Protein AF-A0A316L4I2-F1 (afdb_monomer_lite)

Secondary structure (DSSP, 8-state):
------------BTTB-----TT--SEEEE-HHHHHHHHHHHHH-TT-----SS-TT-SS-----TTB-TTS-BTTGGG--HHHHH--GGGGG-TT-PPPP-TT-EEEEHHHHHH----TTS--HHHHHHHHHHHHHHTT--

Structure (mmCIF, N/CA/C/O backbone):
data_AF-A0A316L4I2-F1
#
_entry.id   AF-A0A316L4I2-F1
#
loop_
_atom_site.group_PDB
_atom_site.id
_atom_site.type_symbol
_atom_site.label_atom_id
_atom_site.label_alt_id
_atom_site.label_comp_id
_atom_site.label_asym_id
_atom_site.label_entity_id
_atom_site.label_seq_id
_atom_site.pdbx_PDB_ins_code
_atom_site.Cartn_x
_atom_site.Cartn_y
_atom_site.Cartn_z
_atom_site.occupancy
_atom_site.B_iso_or_equiv
_atom_site.auth_seq_id
_atom_site.auth_comp_id
_atom_site.auth_asym_id
_atom_site.auth_atom_id
_atom_site.pdbx_PDB_model_num
ATOM 1 N N . MET A 1 1 ? 20.052 29.244 -11.840 1.00 34.28 1 MET A N 1
ATOM 2 C CA . MET A 1 1 ? 18.814 28.445 -11.690 1.00 34.28 1 MET A CA 1
ATOM 3 C C . MET A 1 1 ? 19.172 26.987 -11.941 1.00 34.28 1 MET A C 1
ATOM 5 O O . MET A 1 1 ? 19.303 26.600 -13.094 1.00 34.28 1 MET A O 1
ATOM 9 N N . ASN A 1 2 ? 19.432 26.207 -10.885 1.00 38.69 2 ASN A N 1
ATOM 10 C CA . ASN A 1 2 ? 19.801 24.795 -11.024 1.00 38.69 2 ASN A CA 1
ATOM 11 C C . ASN A 1 2 ? 18.560 23.970 -11.351 1.00 38.69 2 ASN A C 1
ATOM 13 O O . ASN A 1 2 ? 17.741 23.667 -10.489 1.00 38.69 2 ASN A O 1
ATOM 17 N N . LYS A 1 3 ? 18.435 23.625 -12.628 1.00 42.53 3 LYS A N 1
ATOM 18 C CA . LYS A 1 3 ? 17.411 22.741 -13.172 1.00 42.53 3 LYS A CA 1
ATOM 19 C C . LYS A 1 3 ? 17.885 21.289 -13.028 1.00 42.53 3 LYS A C 1
ATOM 21 O O . LYS A 1 3 ? 18.095 20.602 -14.013 1.00 42.53 3 LYS A O 1
ATOM 26 N N . GLN A 1 4 ? 18.115 20.849 -11.795 1.00 42.47 4 GLN A N 1
ATOM 27 C CA . GLN A 1 4 ? 18.208 19.424 -11.471 1.00 42.47 4 GLN A CA 1
ATOM 28 C C . GLN A 1 4 ? 16.877 19.032 -10.835 1.00 42.47 4 GLN A C 1
ATOM 30 O O . GLN A 1 4 ? 16.762 18.844 -9.629 1.00 42.47 4 GLN A O 1
ATOM 35 N N . MET A 1 5 ? 15.827 19.024 -11.658 1.00 44.00 5 MET A N 1
ATOM 36 C CA . MET A 1 5 ? 14.605 18.316 -11.299 1.00 44.00 5 MET A CA 1
ATOM 37 C C . MET A 1 5 ? 14.934 16.842 -11.498 1.00 44.00 5 MET A C 1
ATOM 39 O O . MET A 1 5 ? 15.340 16.463 -12.590 1.00 44.00 5 MET A O 1
ATOM 43 N N . ALA A 1 6 ? 14.871 16.072 -10.414 1.00 43.25 6 ALA A N 1
ATOM 44 C CA . ALA A 1 6 ? 15.169 14.652 -10.387 1.00 43.25 6 ALA A CA 1
ATOM 45 C C . ALA A 1 6 ? 14.486 13.940 -11.562 1.00 43.25 6 ALA A C 1
ATOM 47 O O . ALA A 1 6 ? 13.256 13.858 -11.599 1.00 43.25 6 ALA A O 1
ATOM 48 N N . ASP A 1 7 ? 15.274 13.432 -12.509 1.00 49.66 7 ASP A N 1
ATOM 49 C CA . ASP A 1 7 ? 14.781 12.432 -13.444 1.00 49.66 7 ASP A CA 1
ATOM 50 C C . ASP A 1 7 ? 14.290 11.266 -12.586 1.00 49.66 7 ASP A C 1
ATOM 52 O O . ASP A 1 7 ? 15.077 10.604 -11.906 1.00 49.66 7 ASP A O 1
ATOM 56 N N . SER A 1 8 ? 12.971 11.064 -12.529 1.00 58.88 8 SER A N 1
ATOM 57 C CA . SER A 1 8 ? 12.395 9.902 -11.865 1.00 58.88 8 SER A CA 1
ATOM 58 C C . SER A 1 8 ? 12.987 8.672 -12.545 1.00 58.88 8 SER A C 1
ATOM 60 O O . SER A 1 8 ? 12.661 8.397 -13.705 1.00 58.88 8 SER A O 1
ATOM 62 N N . VAL A 1 9 ? 13.902 7.983 -11.864 1.00 74.44 9 VAL A N 1
ATOM 63 C CA . VAL A 1 9 ? 14.595 6.830 -12.433 1.00 74.44 9 VAL A CA 1
ATOM 64 C C . VAL A 1 9 ? 13.542 5.785 -12.786 1.00 74.44 9 VAL A C 1
ATOM 66 O O . VAL A 1 9 ? 12.785 5.303 -11.941 1.00 74.44 9 VAL A O 1
ATOM 69 N N . ASP A 1 10 ? 13.439 5.491 -14.076 1.00 82.25 10 ASP A N 1
ATOM 70 C CA . ASP A 1 10 ? 12.524 4.488 -14.591 1.00 82.25 10 ASP A CA 1
ATOM 71 C C . ASP A 1 10 ? 13.128 3.111 -14.326 1.00 82.25 10 ASP A C 1
ATOM 73 O O . ASP A 1 10 ? 14.031 2.665 -15.027 1.00 82.25 10 ASP A O 1
ATOM 77 N N . HIS A 1 11 ? 12.649 2.449 -13.277 1.00 83.81 11 HIS A N 1
ATOM 78 C CA . HIS A 1 11 ? 13.115 1.117 -12.910 1.00 83.81 11 HIS A CA 1
ATOM 79 C C . HIS A 1 11 ? 12.420 0.002 -13.701 1.00 83.81 11 HIS A C 1
ATOM 81 O O . HIS A 1 11 ? 12.532 -1.155 -13.308 1.00 83.81 11 HIS A O 1
ATOM 87 N N . THR A 1 12 ? 11.662 0.286 -14.763 1.00 84.12 12 THR A N 1
ATOM 88 C CA . THR A 1 12 ? 10.980 -0.779 -15.516 1.00 84.12 12 THR A CA 1
ATOM 89 C C . THR A 1 12 ? 11.939 -1.609 -16.375 1.00 84.12 12 THR A C 1
ATOM 91 O O . THR A 1 12 ? 12.982 -1.135 -16.816 1.00 84.12 12 THR A O 1
ATOM 94 N N . LYS A 1 13 ? 11.572 -2.872 -16.618 1.00 85.38 13 LYS A N 1
ATOM 95 C CA . LYS A 1 13 ? 12.161 -3.726 -17.662 1.00 85.38 13 LYS A CA 1
ATOM 96 C C . LYS A 1 13 ? 11.072 -3.979 -18.699 1.00 85.38 13 LYS A C 1
ATOM 98 O O . LYS A 1 13 ? 10.032 -4.539 -18.357 1.00 85.38 13 LYS A O 1
ATOM 103 N N . ASP A 1 14 ? 11.263 -3.473 -19.915 1.00 84.75 14 ASP A N 1
ATOM 104 C CA . ASP A 1 14 ? 10.290 -3.561 -21.017 1.00 84.75 14 ASP A CA 1
ATOM 105 C C . ASP A 1 14 ? 8.877 -3.078 -20.634 1.00 84.75 14 ASP A C 1
ATOM 107 O O . ASP A 1 14 ? 7.867 -3.710 -20.937 1.00 84.75 14 ASP A O 1
ATOM 111 N N . GLY A 1 15 ? 8.797 -1.970 -19.888 1.00 81.50 15 GLY A N 1
ATOM 112 C CA . GLY A 1 15 ? 7.527 -1.394 -19.429 1.00 81.50 15 GLY A CA 1
ATOM 113 C C . GLY A 1 15 ? 6.851 -2.143 -18.274 1.00 81.50 15 GLY A C 1
ATOM 114 O O . GLY A 1 15 ? 5.788 -1.721 -17.818 1.00 81.50 15 GLY A O 1
ATOM 115 N N . ASN A 1 16 ? 7.470 -3.208 -17.758 1.00 83.62 16 ASN A N 1
ATOM 116 C CA . ASN A 1 16 ? 6.987 -3.976 -16.614 1.00 83.62 16 ASN A CA 1
ATOM 117 C C . ASN A 1 16 ? 7.773 -3.651 -15.339 1.00 83.62 16 ASN A C 1
ATOM 119 O O . ASN A 1 16 ? 8.923 -3.208 -15.380 1.00 83.62 16 ASN A O 1
ATOM 123 N N . CYS A 1 17 ? 7.146 -3.882 -14.182 1.00 84.75 17 CYS A N 1
ATOM 124 C CA . CYS A 1 17 ? 7.828 -3.794 -12.893 1.00 84.75 17 CYS A CA 1
ATOM 125 C C . CYS A 1 17 ? 9.045 -4.733 -12.881 1.00 84.75 17 CYS A C 1
ATOM 127 O O . CYS A 1 17 ? 8.904 -5.918 -13.172 1.00 84.75 17 CYS A O 1
ATOM 129 N N . SER A 1 18 ? 10.220 -4.214 -12.524 1.00 87.56 18 SER A N 1
ATOM 130 C CA . SER A 1 18 ? 11.455 -5.004 -12.439 1.00 87.56 18 SER A CA 1
ATOM 131 C C . SER A 1 18 ? 11.655 -5.727 -11.108 1.00 87.56 18 SER A C 1
ATOM 133 O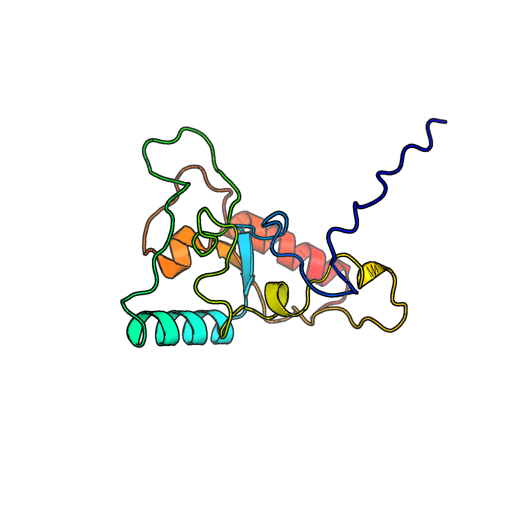 O . SER A 1 18 ? 12.630 -6.463 -10.984 1.00 87.56 18 SER A O 1
ATOM 135 N N . GLY A 1 19 ? 10.781 -5.489 -10.122 1.00 86.06 19 GLY A N 1
ATOM 136 C CA . GLY A 1 19 ? 10.950 -6.003 -8.763 1.00 86.06 19 GLY A CA 1
ATOM 137 C C . GLY A 1 19 ? 12.012 -5.255 -7.950 1.00 86.06 19 GLY A C 1
ATOM 138 O O . GLY A 1 19 ? 12.688 -5.863 -7.140 1.00 86.06 19 GLY A O 1
ATOM 139 N N . CYS A 1 20 ? 12.204 -3.944 -8.149 1.00 89.19 20 CYS A N 1
ATOM 140 C CA . CYS A 1 20 ? 13.229 -3.184 -7.413 1.00 89.19 20 CYS A CA 1
ATOM 141 C C . CYS A 1 20 ? 12.871 -2.849 -5.950 1.00 89.19 20 CYS A C 1
ATOM 143 O O . CYS A 1 20 ? 13.686 -2.252 -5.252 1.00 89.19 20 CYS A O 1
ATOM 145 N N . GLY A 1 21 ? 11.640 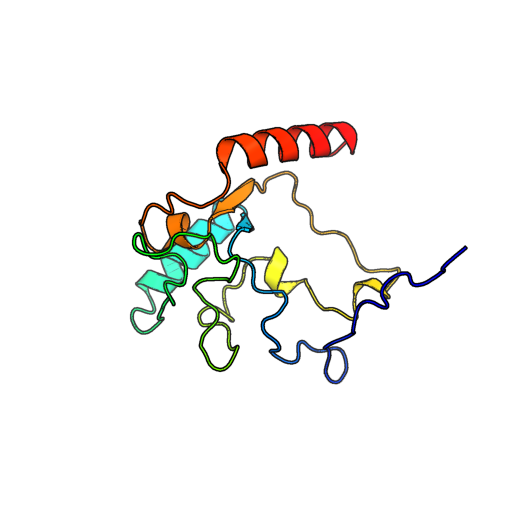-3.127 -5.507 1.00 89.50 21 GLY A N 1
ATOM 146 C CA . GLY A 1 21 ? 11.168 -2.861 -4.141 1.00 89.50 21 GLY A CA 1
ATOM 147 C C . GLY A 1 21 ? 10.962 -1.383 -3.769 1.00 89.50 21 GLY A C 1
ATOM 148 O O . GLY A 1 21 ? 10.312 -1.097 -2.769 1.00 89.50 21 GLY A O 1
ATOM 149 N N . GLN A 1 22 ? 11.425 -0.418 -4.572 1.00 89.00 22 GLN A N 1
ATOM 150 C CA . GLN A 1 22 ? 11.435 1.000 -4.175 1.00 89.00 22 GLN A CA 1
ATOM 151 C C . GLN A 1 22 ? 10.053 1.644 -3.990 1.00 89.00 22 GLN A C 1
ATOM 153 O O . GLN A 1 22 ? 9.928 2.619 -3.257 1.00 89.00 22 GLN A O 1
ATOM 158 N N . CYS A 1 23 ? 9.007 1.127 -4.638 1.00 90.12 23 CYS A N 1
ATOM 159 C CA . CYS A 1 23 ? 7.638 1.621 -4.451 1.0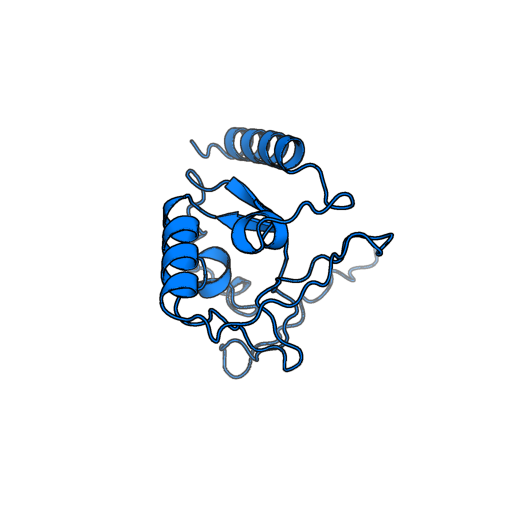0 90.12 23 CYS A CA 1
ATOM 160 C C . CYS A 1 23 ? 6.875 0.906 -3.321 1.00 90.12 23 CYS A C 1
ATOM 162 O O . CYS A 1 23 ? 5.707 1.210 -3.075 1.00 90.12 23 CYS A O 1
ATOM 164 N N . CYS A 1 24 ? 7.480 -0.089 -2.668 1.00 93.81 24 CYS A N 1
ATOM 165 C CA . CYS A 1 24 ? 6.827 -0.909 -1.652 1.00 93.81 24 CYS A CA 1
ATOM 166 C C . CYS A 1 24 ? 6.867 -0.217 -0.283 1.00 93.81 24 CYS A C 1
ATOM 168 O O . CYS A 1 24 ? 7.711 -0.531 0.548 1.00 93.81 24 CYS A O 1
ATOM 170 N N . SER A 1 25 ? 5.916 0.686 -0.049 1.00 95.44 25 SER A N 1
ATOM 171 C CA . SER A 1 25 ? 5.747 1.443 1.202 1.00 95.44 25 SER A CA 1
ATOM 172 C C . SER A 1 25 ? 4.880 0.705 2.238 1.00 95.44 25 SER A C 1
ATOM 174 O O . SER A 1 25 ? 4.045 -0.139 1.897 1.00 95.44 25 SER A O 1
ATOM 176 N N . CYS A 1 26 ? 5.089 1.023 3.516 1.00 95.06 26 CYS A N 1
ATOM 177 C CA . CYS A 1 26 ? 4.282 0.570 4.646 1.00 95.06 26 CYS A CA 1
ATOM 178 C C . CYS A 1 26 ? 3.008 1.416 4.823 1.00 95.06 26 CYS A C 1
ATOM 180 O O . CYS A 1 26 ? 2.026 0.932 5.387 1.00 95.06 26 CYS A O 1
ATOM 182 N N . LEU A 1 27 ? 2.990 2.657 4.329 1.00 96.38 27 LEU A N 1
ATOM 183 C CA . LEU A 1 27 ? 1.838 3.556 4.406 1.00 96.38 27 LEU A CA 1
ATOM 184 C C . LEU A 1 27 ? 1.142 3.649 3.048 1.00 96.38 27 LEU A C 1
ATOM 186 O O . LEU A 1 27 ? 1.599 4.332 2.135 1.00 96.38 27 LEU A O 1
ATOM 190 N N . LEU A 1 28 ? 0.004 2.971 2.905 1.00 96.75 28 LEU A N 1
ATOM 191 C CA . LEU A 1 28 ? -0.700 2.865 1.625 1.00 96.75 28 LEU A CA 1
ATOM 192 C C . LEU A 1 28 ? -2.160 3.295 1.734 1.00 96.75 28 LEU A C 1
ATOM 194 O O . LEU A 1 28 ? -2.776 3.196 2.790 1.00 96.75 28 LEU A O 1
ATOM 198 N N . ILE A 1 29 ? -2.739 3.739 0.614 1.00 96.31 29 ILE A N 1
ATOM 199 C CA . ILE A 1 29 ? -4.176 4.019 0.519 1.00 96.31 29 ILE A CA 1
ATOM 200 C C . ILE A 1 29 ? -4.954 2.773 0.095 1.00 96.31 29 ILE A C 1
ATOM 202 O O . ILE A 1 29 ? -4.867 2.322 -1.049 1.00 96.31 29 ILE A O 1
ATOM 206 N N . LEU A 1 30 ? -5.744 2.222 1.011 1.00 98.00 30 LEU A N 1
ATOM 207 C CA . LEU A 1 30 ? -6.552 1.026 0.782 1.00 98.00 30 LEU A CA 1
ATOM 208 C C . LEU A 1 30 ? -8.027 1.303 1.084 1.00 98.00 30 LEU A C 1
ATOM 210 O O . LEU A 1 30 ? -8.385 2.163 1.889 1.00 98.00 30 LEU A O 1
ATOM 214 N N . SER A 1 31 ? -8.892 0.549 0.421 1.00 97.75 31 SER A N 1
ATOM 215 C CA . SER A 1 31 ? -10.300 0.398 0.781 1.00 97.75 31 SER A CA 1
ATOM 216 C C . SER A 1 31 ? -10.492 -0.755 1.761 1.00 97.75 31 SER A C 1
ATOM 218 O O . SER A 1 31 ? -9.693 -1.693 1.799 1.00 97.75 31 SER A O 1
ATOM 220 N N . GLU A 1 32 ? -11.606 -0.745 2.492 1.00 97.94 32 GLU A N 1
ATOM 221 C CA . GLU A 1 32 ? -11.988 -1.865 3.364 1.00 97.94 32 GLU A CA 1
ATOM 222 C C . GLU A 1 32 ? -12.091 -3.192 2.597 1.00 97.94 32 GLU A C 1
ATOM 224 O O . GLU A 1 32 ? -11.684 -4.237 3.100 1.00 97.94 32 GLU A O 1
ATOM 229 N N . GLY A 1 33 ? -12.565 -3.154 1.346 1.00 98.19 33 GLY A N 1
ATOM 230 C CA . GLY A 1 33 ? -12.646 -4.337 0.488 1.00 98.19 33 GLY A CA 1
ATOM 231 C C . GLY A 1 33 ? -11.274 -4.930 0.150 1.00 98.19 33 GLY A C 1
ATOM 232 O O . GLY A 1 33 ? -11.108 -6.149 0.178 1.00 98.19 33 GLY A O 1
ATOM 233 N N . GLU A 1 34 ? -10.269 -4.091 -0.118 1.00 98.38 34 GLU A N 1
ATOM 234 C CA . GLU A 1 34 ? -8.888 -4.550 -0.337 1.00 98.38 34 GLU A CA 1
ATOM 235 C C . GLU A 1 34 ? -8.287 -5.144 0.938 1.00 98.38 34 GLU A C 1
ATOM 237 O O . GLU A 1 34 ? -7.675 -6.209 0.882 1.00 98.38 34 GLU A O 1
ATOM 242 N N . ILE A 1 35 ? -8.516 -4.508 2.092 1.00 98.50 35 ILE A N 1
ATOM 243 C CA . ILE A 1 35 ? -8.062 -5.022 3.391 1.00 98.50 35 ILE A CA 1
ATOM 244 C C . ILE A 1 35 ? -8.690 -6.392 3.667 1.00 98.50 35 ILE A C 1
ATOM 246 O O . ILE A 1 35 ? -7.981 -7.334 4.018 1.00 98.50 35 ILE A O 1
ATOM 250 N N . ALA A 1 36 ? -10.003 -6.531 3.472 1.00 98.44 36 ALA A N 1
ATOM 251 C CA . ALA A 1 36 ? -10.712 -7.793 3.658 1.00 98.44 36 ALA A CA 1
ATOM 252 C C . ALA A 1 36 ? -10.201 -8.885 2.706 1.00 98.44 36 ALA A C 1
ATOM 254 O O . ALA A 1 36 ? -9.985 -10.018 3.138 1.00 98.44 36 ALA A O 1
ATOM 255 N N . LYS A 1 37 ? -9.950 -8.543 1.434 1.00 98.50 37 LYS A N 1
ATOM 256 C CA . LYS A 1 37 ? -9.387 -9.465 0.437 1.00 98.50 37 LYS A CA 1
ATOM 257 C C . LYS A 1 37 ? -8.007 -9.976 0.855 1.00 98.50 37 LYS A C 1
ATOM 259 O O . LYS A 1 37 ? -7.781 -11.181 0.813 1.00 98.50 37 LYS A O 1
ATOM 264 N N . ILE A 1 38 ? -7.111 -9.087 1.286 1.00 98.44 38 ILE A N 1
ATOM 265 C CA . ILE A 1 38 ? -5.766 -9.469 1.742 1.00 98.44 38 ILE A CA 1
ATOM 266 C C . ILE A 1 38 ? -5.863 -10.313 3.019 1.00 98.44 38 ILE A C 1
ATOM 268 O O . ILE A 1 38 ? -5.260 -11.376 3.089 1.00 98.44 38 ILE A O 1
ATOM 272 N N . LYS A 1 39 ? -6.687 -9.922 4.003 1.00 98.06 39 LYS A N 1
ATOM 273 C CA . LYS A 1 39 ? -6.905 -10.723 5.224 1.00 98.06 39 LYS A CA 1
ATOM 274 C C . LYS A 1 39 ? -7.438 -12.122 4.922 1.00 98.06 39 LYS A C 1
ATOM 276 O O . LYS A 1 39 ? -7.045 -13.070 5.593 1.00 98.06 39 LYS A O 1
ATOM 281 N N . LYS A 1 40 ? -8.339 -12.259 3.944 1.00 98.44 40 LYS A N 1
ATOM 282 C CA . LYS A 1 40 ? -8.830 -13.563 3.486 1.00 98.44 40 LYS A CA 1
ATOM 283 C C . LYS A 1 40 ? -7.694 -14.386 2.873 1.00 98.44 40 LYS A C 1
ATOM 285 O O . LYS A 1 40 ? -7.502 -15.519 3.293 1.00 98.44 40 LYS A O 1
ATOM 290 N N . TYR A 1 41 ? -6.915 -13.788 1.974 1.00 98.50 41 TYR A N 1
ATOM 291 C CA . TYR A 1 41 ? -5.766 -14.444 1.350 1.00 98.50 41 TYR A CA 1
ATOM 292 C C . TYR A 1 41 ? -4.769 -14.972 2.389 1.00 98.50 41 TYR A C 1
ATOM 294 O O . TYR A 1 41 ? -4.417 -16.139 2.350 1.00 98.50 41 TYR A O 1
ATOM 302 N N . LEU A 1 42 ? -4.397 -14.169 3.391 1.00 97.88 42 LEU A N 1
ATOM 303 C CA . LEU A 1 42 ? -3.466 -14.599 4.447 1.00 97.88 42 LEU A CA 1
ATOM 304 C C . LEU A 1 42 ? -3.990 -15.766 5.297 1.00 97.88 42 LEU A C 1
ATOM 306 O O . LEU A 1 42 ? -3.202 -16.532 5.838 1.00 97.88 42 LEU A O 1
ATOM 310 N N . LYS A 1 43 ? -5.314 -15.913 5.433 1.00 97.56 43 LYS A N 1
ATOM 311 C CA . LYS A 1 43 ? -5.912 -17.076 6.111 1.00 97.56 43 LYS A CA 1
ATOM 312 C C . LYS A 1 43 ? -5.855 -18.336 5.251 1.00 97.56 43 LYS A C 1
ATOM 314 O O . LYS A 1 43 ? -5.729 -19.426 5.795 1.00 97.56 43 LYS A O 1
ATOM 319 N N . GLU A 1 44 ? -6.005 -18.181 3.940 1.00 98.19 44 GLU A N 1
ATOM 320 C CA . GLU A 1 44 ? -5.961 -19.276 2.963 1.00 98.19 44 GLU A CA 1
ATOM 321 C C . GLU A 1 44 ? -4.517 -19.703 2.643 1.00 98.19 44 GLU A C 1
ATOM 323 O O . GLU A 1 44 ? -4.303 -20.843 2.242 1.00 98.19 44 GLU A O 1
ATOM 328 N N . HIS A 1 45 ? -3.546 -18.816 2.884 1.00 97.81 45 HIS A N 1
ATOM 329 C CA . HIS A 1 45 ? -2.125 -18.974 2.570 1.00 97.81 45 HIS A CA 1
ATOM 330 C C . HIS A 1 45 ? -1.234 -18.747 3.807 1.00 97.81 45 HIS A C 1
ATOM 332 O O . HIS A 1 45 ? -0.560 -17.716 3.904 1.00 97.81 45 HIS A O 1
ATOM 338 N N . PRO A 1 46 ? -1.229 -19.669 4.792 1.00 96.19 46 PRO A N 1
ATOM 339 C CA . PRO A 1 46 ? -0.436 -19.531 6.018 1.00 96.19 46 PRO A CA 1
ATOM 340 C C . PRO A 1 46 ? 1.085 -19.552 5.785 1.00 96.19 46 PRO A C 1
ATOM 342 O O . PRO A 1 46 ? 1.847 -19.200 6.684 1.00 96.19 46 PRO A O 1
ATOM 345 N N . GLU A 1 47 ? 1.540 -19.972 4.604 1.00 96.38 47 GLU A N 1
ATOM 346 C CA . GLU A 1 47 ? 2.938 -19.933 4.177 1.00 96.38 47 GLU A CA 1
ATOM 347 C C . GLU A 1 47 ? 3.460 -18.515 3.909 1.00 96.38 47 GLU A C 1
ATOM 349 O O . GLU A 1 47 ? 4.674 -18.307 3.945 1.00 96.38 47 GLU A O 1
ATOM 354 N N . VAL A 1 48 ? 2.565 -17.550 3.662 1.00 96.56 48 VAL A N 1
ATOM 355 C CA . VAL A 1 48 ? 2.918 -16.154 3.384 1.00 96.56 48 VAL A CA 1
ATOM 356 C C . VAL A 1 48 ? 3.577 -15.533 4.607 1.00 96.56 48 VAL A C 1
ATOM 358 O O . VAL A 1 48 ? 2.980 -15.441 5.684 1.00 96.56 48 VAL A O 1
ATOM 361 N N . LYS A 1 49 ? 4.808 -15.053 4.430 1.00 94.19 49 LYS A N 1
ATOM 362 C CA . LYS A 1 49 ? 5.572 -14.407 5.499 1.00 94.19 49 LYS A CA 1
ATOM 363 C C . LYS A 1 49 ? 5.480 -12.891 5.397 1.00 94.19 49 LYS A C 1
ATOM 365 O O . LYS A 1 49 ? 5.361 -12.314 4.321 1.00 94.19 49 LYS A O 1
ATOM 370 N N . MET A 1 50 ? 5.529 -12.242 6.554 1.00 95.00 50 MET A N 1
ATOM 371 C CA . MET A 1 50 ? 5.637 -10.791 6.668 1.00 95.00 50 MET A CA 1
ATOM 372 C C . MET A 1 50 ? 6.955 -10.446 7.349 1.00 95.00 50 MET A C 1
ATOM 374 O O . MET A 1 50 ? 7.283 -11.011 8.392 1.00 95.00 50 MET A O 1
ATOM 378 N N . ASN A 1 51 ? 7.676 -9.485 6.783 1.00 93.12 51 ASN A N 1
ATOM 379 C CA . ASN A 1 51 ? 8.936 -8.996 7.318 1.00 93.12 51 ASN A CA 1
ATOM 380 C C . ASN A 1 51 ? 8.677 -7.792 8.230 1.00 93.12 51 ASN A C 1
ATOM 382 O O . ASN A 1 51 ? 8.364 -6.691 7.769 1.00 93.12 51 ASN A O 1
ATOM 386 N N . ASP A 1 52 ? 8.830 -8.002 9.540 1.00 89.56 52 ASP A N 1
ATOM 387 C CA . ASP A 1 52 ? 8.711 -6.939 10.538 1.00 89.56 52 ASP A CA 1
ATOM 388 C C . ASP A 1 52 ? 9.963 -6.055 10.559 1.00 89.56 52 ASP A C 1
ATOM 390 O O . ASP A 1 52 ? 10.910 -6.264 11.319 1.00 89.56 52 ASP A O 1
ATOM 394 N N . ARG A 1 53 ? 9.942 -5.027 9.713 1.00 88.88 53 ARG A N 1
ATOM 395 C CA . ARG A 1 53 ? 10.972 -3.984 9.668 1.00 88.88 53 ARG A CA 1
ATOM 396 C C . ARG A 1 53 ? 10.691 -2.826 10.623 1.00 88.88 53 ARG A C 1
ATOM 398 O O . ARG A 1 53 ? 11.440 -1.863 10.590 1.00 88.88 53 ARG A O 1
ATOM 405 N N . ASN A 1 54 ? 9.651 -2.904 11.454 1.00 86.69 54 ASN A N 1
ATOM 406 C CA . ASN A 1 54 ? 9.227 -1.848 12.375 1.00 86.69 54 ASN A CA 1
ATOM 407 C C . ASN A 1 54 ? 9.002 -2.416 13.784 1.00 86.69 54 ASN A C 1
ATOM 409 O O . ASN A 1 54 ? 7.987 -2.162 14.438 1.00 86.69 54 ASN A O 1
ATOM 413 N N . SER A 1 55 ? 9.944 -3.236 14.254 1.00 79.75 55 SER A N 1
ATOM 414 C CA . SER A 1 55 ? 9.810 -3.859 15.565 1.00 79.75 55 SER A CA 1
ATOM 415 C C . SER A 1 55 ? 9.858 -2.817 16.690 1.00 79.75 55 SER A C 1
ATOM 417 O O . SER A 1 55 ? 10.448 -1.750 16.538 1.00 79.75 55 SER A O 1
ATOM 419 N N . ALA A 1 56 ? 9.280 -3.135 17.854 1.00 74.25 56 ALA A N 1
ATOM 420 C CA . ALA A 1 56 ? 9.242 -2.225 19.005 1.00 74.25 56 ALA A CA 1
ATOM 421 C C . ALA A 1 56 ? 10.638 -1.845 19.542 1.00 74.25 56 ALA A C 1
ATOM 423 O O . ALA A 1 56 ? 10.763 -0.911 20.323 1.00 74.25 56 ALA A O 1
ATOM 424 N N . LEU A 1 57 ? 11.682 -2.577 19.134 1.00 76.31 57 LEU A N 1
ATOM 425 C CA . LEU A 1 57 ? 13.076 -2.302 19.481 1.00 76.31 57 LEU A CA 1
ATOM 426 C C . LEU A 1 57 ? 13.732 -1.274 18.550 1.00 76.31 57 LEU A C 1
ATOM 428 O O . LEU A 1 57 ? 14.839 -0.817 18.824 1.00 76.31 57 LEU A O 1
ATOM 432 N N . GLN A 1 58 ? 13.097 -0.943 17.425 1.00 77.50 58 GLN A N 1
ATOM 433 C CA . GLN A 1 58 ? 13.614 0.074 16.525 1.00 77.50 58 GLN A CA 1
ATOM 434 C C . GLN A 1 58 ? 13.270 1.466 17.041 1.00 77.50 58 GLN A C 1
ATOM 436 O O . GLN A 1 58 ? 12.180 1.702 17.542 1.00 77.50 58 GLN A O 1
ATOM 441 N N . ASN A 1 59 ? 14.196 2.406 16.855 1.00 80.75 59 ASN A N 1
ATOM 442 C CA . ASN A 1 59 ? 14.014 3.809 17.243 1.00 80.75 59 ASN A CA 1
ATOM 443 C C . ASN A 1 59 ? 13.510 4.688 16.090 1.00 80.75 59 ASN A C 1
ATOM 445 O O . ASN A 1 59 ? 13.351 5.895 16.253 1.00 80.75 59 ASN A O 1
ATOM 449 N N . LYS A 1 60 ? 13.349 4.117 14.892 1.00 87.38 60 LYS A N 1
ATOM 450 C CA . LYS A 1 60 ? 12.936 4.836 13.686 1.00 87.38 60 LYS A CA 1
ATOM 451 C C . LYS A 1 60 ? 11.929 4.003 12.919 1.00 87.38 60 LYS A C 1
ATOM 453 O O . LYS A 1 60 ? 12.076 2.790 12.829 1.00 87.38 60 LYS A O 1
ATOM 458 N N . PHE A 1 61 ? 10.945 4.682 12.346 1.00 90.75 61 PHE A N 1
ATOM 459 C CA . PHE A 1 61 ? 10.040 4.075 11.388 1.00 90.75 61 PHE A CA 1
ATOM 460 C C . PHE A 1 61 ? 10.755 3.824 10.060 1.00 90.75 61 PHE A C 1
ATOM 462 O O . PHE A 1 61 ? 11.423 4.710 9.521 1.00 90.75 61 PHE A O 1
ATOM 469 N N . VAL A 1 62 ? 10.590 2.616 9.537 1.00 92.00 62 VAL A N 1
ATOM 470 C CA . VAL A 1 62 ? 11.088 2.173 8.239 1.00 92.00 62 VAL A CA 1
ATOM 471 C C . VAL A 1 62 ? 9.894 2.027 7.305 1.00 92.00 62 VAL A C 1
ATOM 473 O O . VAL A 1 62 ? 9.076 1.117 7.459 1.00 92.00 62 VAL A O 1
ATOM 476 N N . ASP A 1 63 ? 9.793 2.915 6.316 1.00 93.88 63 ASP A N 1
ATOM 477 C CA . ASP A 1 63 ? 8.688 2.897 5.357 1.00 93.88 63 ASP A CA 1
ATOM 478 C C . ASP A 1 63 ? 8.889 1.841 4.258 1.00 93.88 63 ASP A C 1
ATOM 480 O O . ASP A 1 63 ? 9.149 2.152 3.098 1.00 93.88 63 ASP A O 1
ATOM 484 N N . VAL A 1 64 ? 8.800 0.567 4.641 1.00 94.44 64 VAL A N 1
ATOM 485 C CA . VAL A 1 64 ? 8.905 -0.575 3.727 1.00 94.44 64 VAL A CA 1
ATOM 486 C C . VAL A 1 64 ? 7.749 -1.535 3.981 1.00 94.44 64 VAL A C 1
ATOM 488 O O . VAL A 1 64 ? 7.476 -1.911 5.121 1.00 94.44 64 VAL A O 1
ATOM 491 N N . CYS A 1 65 ? 7.071 -1.946 2.910 1.00 95.94 65 CYS A N 1
ATOM 492 C CA . CYS A 1 65 ? 5.938 -2.864 2.964 1.00 95.94 65 CYS A CA 1
ATOM 493 C C . CYS A 1 65 ? 6.324 -4.180 3.672 1.00 95.94 65 CYS A C 1
ATOM 495 O O . CYS A 1 65 ? 7.336 -4.786 3.307 1.00 95.94 65 CYS A O 1
ATOM 497 N N . PRO A 1 66 ? 5.510 -4.686 4.617 1.00 96.06 66 PRO A N 1
ATOM 498 C CA . PRO A 1 66 ? 5.798 -5.947 5.304 1.00 96.06 66 PRO A CA 1
ATOM 499 C C . PRO A 1 66 ? 5.740 -7.166 4.374 1.00 96.06 66 PRO A C 1
ATOM 501 O O . PRO A 1 66 ? 6.319 -8.194 4.693 1.00 96.06 66 PRO A O 1
ATOM 504 N N . PHE A 1 67 ? 5.077 -7.061 3.219 1.00 96.94 67 PHE A N 1
ATOM 505 C CA . PHE A 1 67 ? 4.995 -8.139 2.226 1.00 96.94 67 PHE A CA 1
ATOM 506 C C . PHE A 1 67 ? 6.110 -8.106 1.174 1.00 96.94 67 PHE A C 1
ATOM 508 O O . PHE A 1 67 ? 6.051 -8.884 0.228 1.00 96.94 67 PHE A O 1
ATOM 515 N N . LEU A 1 68 ? 7.064 -7.173 1.264 1.00 96.25 68 LEU A N 1
ATOM 516 C CA . LEU A 1 68 ? 8.273 -7.212 0.440 1.00 96.25 68 LEU A CA 1
ATOM 517 C C . LEU A 1 68 ? 9.278 -8.146 1.119 1.00 96.25 68 LEU A C 1
ATOM 519 O O . LEU A 1 68 ? 9.682 -7.851 2.249 1.00 96.25 68 LEU A O 1
ATOM 523 N N . ASN A 1 69 ? 9.672 -9.237 0.466 1.00 94.50 69 ASN A N 1
ATOM 524 C CA . ASN A 1 69 ? 10.706 -10.137 0.979 1.00 94.50 69 ASN A CA 1
ATOM 525 C C . ASN A 1 69 ? 12.121 -9.597 0.698 1.00 94.50 69 ASN A C 1
ATOM 527 O O . ASN A 1 69 ? 12.280 -8.481 0.193 1.00 94.50 69 ASN A O 1
ATOM 531 N N . ASP A 1 70 ? 13.151 -10.337 1.097 1.00 92.06 70 ASP A N 1
ATOM 532 C CA . ASP A 1 70 ? 14.539 -9.866 1.009 1.00 92.06 70 ASP A CA 1
ATOM 533 C C . ASP A 1 70 ? 15.102 -9.979 -0.422 1.00 92.06 70 ASP A C 1
ATOM 535 O O . ASP A 1 70 ? 16.050 -9.282 -0.784 1.00 92.06 70 ASP A O 1
ATOM 539 N N . GLU A 1 71 ? 14.438 -10.760 -1.274 1.00 92.38 71 GLU A N 1
ATOM 540 C CA . GLU A 1 71 ? 14.650 -10.869 -2.716 1.00 92.38 71 GLU A CA 1
ATOM 541 C C . GLU A 1 71 ? 13.913 -9.773 -3.521 1.00 92.38 71 GLU A C 1
ATOM 543 O O . GLU A 1 71 ? 13.999 -9.734 -4.749 1.00 92.38 71 GLU A O 1
ATOM 548 N N . ASN A 1 72 ? 13.238 -8.835 -2.841 1.00 91.44 72 ASN A N 1
ATOM 549 C CA . ASN A 1 72 ? 12.380 -7.781 -3.404 1.00 91.44 72 ASN A CA 1
ATOM 550 C C . ASN A 1 72 ? 11.119 -8.276 -4.137 1.00 91.44 72 ASN A C 1
ATOM 552 O O . ASN A 1 72 ? 10.522 -7.555 -4.948 1.00 91.44 72 ASN A O 1
ATOM 556 N N . GLU A 1 73 ? 10.661 -9.480 -3.822 1.00 91.69 73 GLU A N 1
ATOM 557 C CA . GLU A 1 73 ? 9.407 -10.030 -4.316 1.00 91.69 73 GLU A CA 1
ATOM 558 C C . GLU A 1 73 ? 8.254 -9.712 -3.355 1.00 91.69 73 GLU A C 1
ATOM 560 O O . GLU A 1 73 ? 8.429 -9.488 -2.156 1.00 91.69 73 GLU A O 1
ATOM 565 N N . CYS A 1 74 ? 7.039 -9.633 -3.901 1.00 93.81 74 CYS A N 1
ATOM 566 C CA . CYS A 1 74 ? 5.846 -9.348 -3.112 1.00 93.81 74 CYS A CA 1
ATOM 567 C C . CYS A 1 74 ? 5.123 -10.648 -2.756 1.00 93.81 74 CYS A C 1
ATOM 569 O O . CYS A 1 74 ? 4.525 -11.277 -3.625 1.00 93.81 74 CYS A O 1
ATOM 571 N N . GLU A 1 75 ? 5.072 -10.970 -1.470 1.00 96.69 75 GLU A N 1
ATOM 572 C CA . GLU A 1 75 ? 4.459 -12.191 -0.926 1.00 96.69 75 GLU A CA 1
ATOM 573 C C . GLU A 1 75 ? 2.940 -12.288 -1.183 1.00 96.69 75 GLU A C 1
ATOM 575 O O . GLU A 1 75 ? 2.340 -13.359 -1.158 1.00 96.69 75 GLU A O 1
ATOM 580 N N . ILE A 1 76 ? 2.292 -11.158 -1.487 1.00 96.94 76 ILE A N 1
ATOM 581 C CA . ILE A 1 76 ? 0.861 -11.079 -1.816 1.00 96.94 76 ILE A CA 1
ATOM 582 C C . ILE A 1 76 ? 0.616 -10.616 -3.258 1.00 96.94 76 ILE A C 1
ATOM 584 O O . ILE A 1 76 ? -0.384 -9.950 -3.538 1.00 96.94 76 ILE A O 1
ATOM 588 N N . TYR A 1 77 ? 1.529 -10.927 -4.190 1.00 93.31 77 TYR A N 1
ATOM 589 C CA . TYR A 1 77 ? 1.519 -10.392 -5.561 1.00 93.31 77 TYR A CA 1
ATOM 590 C C . TYR A 1 77 ? 0.151 -10.503 -6.267 1.00 93.31 77 TYR A C 1
ATOM 592 O O . TYR A 1 77 ? -0.281 -9.557 -6.939 1.00 93.31 77 TYR A O 1
ATOM 600 N N . SER A 1 78 ? -0.537 -11.635 -6.080 1.00 94.94 78 SER A N 1
ATOM 601 C CA . SER A 1 78 ? -1.838 -11.987 -6.673 1.00 94.94 78 SER A CA 1
ATOM 602 C C . SER A 1 78 ? -3.018 -11.172 -6.121 1.00 94.94 78 SER A C 1
ATOM 604 O O . SER A 1 78 ? -4.020 -10.961 -6.811 1.00 94.94 78 SER A O 1
ATOM 606 N N . VAL A 1 79 ? -2.904 -10.671 -4.890 1.00 97.31 79 VAL A N 1
ATOM 607 C CA . VAL A 1 79 ? -3.951 -9.901 -4.200 1.00 97.31 79 VAL A CA 1
ATOM 608 C C . VAL A 1 79 ? -3.513 -8.481 -3.847 1.00 97.31 79 VAL A C 1
ATOM 610 O O . VAL A 1 79 ? -4.155 -7.835 -3.019 1.00 97.31 79 VAL A O 1
ATOM 613 N N . ARG A 1 80 ? -2.466 -7.970 -4.511 1.00 95.69 80 ARG A N 1
ATOM 614 C CA . ARG A 1 80 ? -1.972 -6.598 -4.331 1.00 95.69 80 ARG A CA 1
ATOM 615 C C . ARG A 1 80 ? -3.113 -5.574 -4.389 1.00 95.69 80 ARG A C 1
ATOM 617 O O . ARG A 1 80 ? -3.978 -5.673 -5.268 1.00 95.69 80 ARG A O 1
ATOM 624 N N . PRO A 1 81 ? -3.099 -4.560 -3.505 1.00 97.06 81 PRO A N 1
ATOM 625 C CA . PRO A 1 81 ? -4.072 -3.480 -3.567 1.00 97.06 81 PRO A CA 1
ATOM 626 C C . PRO A 1 81 ? -3.902 -2.693 -4.872 1.00 97.06 81 PRO A C 1
ATOM 628 O O . PRO A 1 81 ? -2.831 -2.694 -5.486 1.00 97.06 81 PRO A O 1
ATOM 631 N N . GLN A 1 82 ? -4.951 -1.991 -5.297 1.00 95.56 82 GLN A N 1
ATOM 632 C CA . GLN A 1 82 ? -4.986 -1.278 -6.576 1.00 95.56 82 GLN A CA 1
ATOM 633 C C . GLN A 1 82 ? -3.878 -0.235 -6.702 1.00 95.56 82 GLN A C 1
ATOM 635 O O . GLN A 1 82 ? -3.364 -0.034 -7.799 1.00 95.56 82 GLN A O 1
ATOM 640 N N . ILE A 1 83 ? -3.494 0.413 -5.597 1.00 94.88 83 ILE A N 1
ATOM 641 C CA . ILE A 1 83 ? -2.376 1.362 -5.596 1.00 94.88 83 ILE A CA 1
ATOM 642 C C . ILE A 1 83 ? -1.072 0.683 -6.035 1.00 94.88 83 ILE A C 1
ATOM 644 O O . ILE A 1 83 ? -0.364 1.221 -6.878 1.00 94.88 83 ILE A O 1
ATOM 648 N N . CYS A 1 84 ? -0.808 -0.540 -5.567 1.00 93.62 84 CYS A N 1
ATOM 649 C CA . CYS A 1 84 ? 0.381 -1.307 -5.933 1.00 93.62 84 CYS A CA 1
ATOM 650 C C . CYS A 1 84 ? 0.267 -1.952 -7.319 1.00 93.62 84 CYS A C 1
ATOM 652 O O . CYS A 1 84 ? 1.245 -1.982 -8.056 1.00 93.62 84 CYS A O 1
ATOM 654 N N . SER A 1 85 ? -0.900 -2.497 -7.687 1.00 91.19 85 SER A N 1
ATOM 655 C CA . SER A 1 85 ? -1.057 -3.198 -8.972 1.00 91.19 85 SER A CA 1
ATOM 656 C C . SER A 1 85 ? -1.092 -2.252 -10.176 1.00 91.19 85 SER A C 1
ATOM 658 O O . SER A 1 85 ? -0.737 -2.647 -11.288 1.00 91.19 85 SER A O 1
ATOM 660 N N . ARG A 1 86 ? -1.515 -0.997 -9.974 1.00 90.06 86 ARG A N 1
ATOM 661 C CA . ARG A 1 86 ? -1.579 0.019 -11.035 1.00 90.06 86 ARG A CA 1
ATOM 662 C C . ARG A 1 86 ? -0.282 0.802 -11.197 1.00 90.06 86 ARG A C 1
ATOM 664 O O . ARG A 1 86 ? -0.021 1.271 -12.307 1.00 90.06 86 ARG A O 1
ATOM 671 N N . PHE A 1 87 ? 0.502 0.943 -10.130 1.00 88.44 87 PHE A N 1
ATOM 672 C CA . PHE A 1 87 ? 1.753 1.692 -10.148 1.00 88.44 87 PHE A CA 1
ATOM 673 C C . PHE A 1 87 ? 2.805 1.001 -11.022 1.00 88.44 87 PHE A C 1
ATOM 675 O O . PHE A 1 87 ? 3.135 -0.162 -10.810 1.00 88.44 87 PHE A O 1
ATOM 682 N N . ILE A 1 88 ? 3.348 1.740 -11.990 1.00 87.62 88 ILE A N 1
ATOM 683 C CA . ILE A 1 88 ? 4.486 1.352 -12.830 1.00 87.62 88 ILE A CA 1
ATOM 684 C C . ILE A 1 88 ? 5.284 2.633 -13.102 1.00 87.62 88 ILE A C 1
ATOM 686 O O . ILE A 1 88 ? 4.689 3.630 -13.510 1.00 87.62 88 ILE A O 1
ATOM 690 N N . CYS A 1 89 ? 6.606 2.618 -12.900 1.00 85.25 89 CYS A N 1
ATOM 691 C CA . CYS A 1 89 ? 7.450 3.820 -12.999 1.00 85.25 89 CYS A CA 1
ATOM 692 C C . CYS A 1 89 ? 7.337 4.531 -14.357 1.00 85.25 89 CYS A C 1
ATOM 694 O O . CYS A 1 89 ? 7.318 5.755 -14.415 1.00 85.25 89 CYS A O 1
ATOM 696 N N . SER A 1 90 ? 7.205 3.779 -15.449 1.00 84.69 90 SER A N 1
ATOM 697 C CA . SER A 1 90 ? 7.082 4.348 -16.793 1.00 84.69 90 SER A CA 1
ATOM 698 C C . SER A 1 90 ? 5.690 4.917 -17.097 1.00 84.69 90 SER A C 1
ATOM 700 O O . SER A 1 90 ? 5.559 5.757 -17.986 1.00 84.69 90 SER A O 1
ATOM 702 N N . ARG A 1 91 ? 4.640 4.521 -16.354 1.00 82.50 91 ARG A N 1
ATOM 703 C CA . ARG A 1 91 ? 3.245 4.902 -16.658 1.00 82.50 91 ARG A CA 1
ATOM 704 C C . ARG A 1 91 ? 2.942 6.377 -16.440 1.00 82.50 91 ARG A C 1
ATOM 706 O O . ARG A 1 91 ? 2.011 6.879 -17.053 1.00 82.50 91 ARG A O 1
ATOM 713 N N . PHE A 1 92 ? 3.731 7.090 -15.638 1.00 73.31 92 PHE A N 1
ATOM 714 C CA . PHE A 1 92 ? 3.577 8.543 -15.484 1.00 73.31 92 PHE A CA 1
ATOM 715 C C . PHE A 1 92 ? 3.839 9.316 -16.786 1.00 73.31 92 PHE A C 1
ATOM 717 O O . PHE A 1 92 ? 3.449 10.474 -16.894 1.00 73.31 92 PHE A O 1
ATOM 724 N N . LYS A 1 93 ? 4.480 8.677 -17.774 1.00 77.38 93 LYS A N 1
ATOM 725 C CA . LYS A 1 93 ? 4.727 9.239 -19.107 1.00 77.38 93 LYS A CA 1
ATOM 726 C C . LYS A 1 93 ? 3.549 9.029 -20.069 1.00 77.38 93 LYS A C 1
ATOM 728 O O . LYS A 1 93 ? 3.546 9.629 -21.139 1.00 77.38 93 LYS A O 1
ATOM 733 N N . ASP A 1 94 ? 2.574 8.184 -19.725 1.00 83.88 94 ASP A N 1
ATOM 734 C CA . ASP A 1 94 ? 1.410 7.906 -20.572 1.00 83.88 94 ASP A CA 1
ATOM 735 C C . ASP A 1 94 ? 0.307 8.956 -20.335 1.00 83.88 94 ASP A C 1
ATOM 737 O O . ASP A 1 94 ? -0.288 8.982 -19.252 1.00 83.88 94 ASP A O 1
ATOM 741 N N . PRO A 1 95 ? -0.022 9.803 -21.330 1.00 84.50 95 PRO A N 1
ATOM 742 C CA . PRO A 1 95 ? -1.058 10.827 -21.189 1.00 84.50 95 PRO A CA 1
ATOM 743 C C . PRO A 1 95 ? -2.468 10.245 -21.008 1.00 84.50 95 PRO A C 1
ATOM 745 O O . PRO A 1 95 ? -3.367 10.953 -20.558 1.00 84.50 95 PRO A O 1
ATOM 748 N N . ASN A 1 96 ? -2.679 8.967 -21.337 1.00 87.44 96 ASN A N 1
ATOM 749 C CA . ASN A 1 96 ? -3.961 8.285 -21.168 1.00 87.44 96 ASN A CA 1
ATOM 750 C C . ASN A 1 96 ? -4.081 7.570 -19.815 1.00 87.44 96 ASN A C 1
ATOM 752 O O . ASN A 1 96 ? -5.123 6.966 -19.528 1.00 87.44 96 ASN A O 1
ATOM 756 N N . TYR A 1 97 ? -3.041 7.615 -18.973 1.00 86.06 97 TYR A N 1
ATOM 757 C CA . TYR A 1 97 ? -3.063 6.960 -17.675 1.00 86.06 97 TYR A CA 1
ATOM 758 C C . TYR A 1 97 ? -4.110 7.604 -16.764 1.00 86.06 97 TYR A C 1
ATOM 760 O O . TYR A 1 97 ? -3.973 8.732 -16.288 1.00 86.06 97 TYR A O 1
ATOM 768 N N . LYS A 1 98 ? -5.181 6.855 -16.491 1.00 87.50 98 LYS A N 1
ATOM 769 C CA . LYS A 1 98 ? -6.248 7.315 -15.604 1.00 87.50 98 LYS A CA 1
ATOM 770 C C . LYS A 1 98 ? -5.773 7.274 -14.148 1.00 87.50 98 LYS A C 1
ATOM 772 O O . LYS A 1 98 ? -5.315 6.214 -13.698 1.00 87.50 98 LYS A O 1
ATOM 777 N N . PRO A 1 99 ? -5.959 8.360 -13.376 1.00 86.56 99 PRO A N 1
ATOM 778 C CA . PRO A 1 99 ? -5.717 8.348 -11.940 1.00 86.56 99 PRO A CA 1
ATOM 779 C C . PRO A 1 99 ? -6.496 7.237 -11.227 1.00 86.56 99 PRO A C 1
ATOM 781 O O . PRO A 1 99 ? -7.540 6.761 -11.690 1.00 86.56 99 PRO A O 1
ATOM 784 N N . LEU A 1 100 ? -5.960 6.781 -10.097 1.00 90.06 100 LEU A N 1
ATOM 785 C CA . LEU A 1 100 ? -6.679 5.875 -9.209 1.00 90.06 100 LEU A CA 1
ATOM 786 C C . LEU A 1 100 ? -7.831 6.637 -8.550 1.00 90.06 100 LEU A C 1
ATOM 788 O O . LEU A 1 100 ? -7.587 7.642 -7.890 1.00 90.06 100 LEU A O 1
ATOM 792 N N . ASP A 1 101 ? -9.058 6.130 -8.675 1.00 91.31 101 ASP A N 1
ATOM 793 C CA . ASP A 1 101 ? -10.143 6.582 -7.808 1.00 91.31 101 ASP A CA 1
ATOM 794 C C . ASP A 1 101 ? -9.858 6.121 -6.377 1.00 91.31 101 ASP A C 1
ATOM 796 O O . ASP A 1 101 ? -9.738 4.928 -6.078 1.00 91.31 101 ASP A O 1
ATOM 800 N N . HIS A 1 102 ? -9.700 7.105 -5.506 1.00 93.06 102 HIS A N 1
ATOM 801 C CA . HIS A 1 102 ? -9.347 6.931 -4.111 1.00 93.06 102 HIS A CA 1
ATOM 802 C C . HIS A 1 102 ? -10.324 7.661 -3.178 1.00 93.06 102 HIS A C 1
ATOM 804 O O . HIS A 1 102 ? -9.996 7.895 -2.012 1.00 93.06 102 HIS A O 1
ATOM 810 N N . SER A 1 103 ? -11.509 8.039 -3.671 1.00 92.25 103 SER A N 1
ATOM 811 C CA . SER A 1 103 ? -12.578 8.673 -2.879 1.00 92.25 103 SER A CA 1
ATOM 812 C C . SER A 1 103 ? -12.883 7.857 -1.615 1.00 92.25 103 SER A C 1
ATOM 814 O O . SER A 1 103 ? -12.706 8.337 -0.495 1.00 92.25 103 SER A O 1
ATOM 816 N N . TYR A 1 104 ? -13.142 6.561 -1.793 1.00 93.38 104 TYR A N 1
ATOM 817 C CA . TYR A 1 104 ? -13.481 5.586 -0.749 1.00 93.38 104 TYR A CA 1
ATOM 818 C C . TYR A 1 104 ? -12.277 4.906 -0.062 1.00 93.38 104 TYR A C 1
ATOM 820 O O . TYR A 1 104 ? -12.452 3.939 0.682 1.00 93.38 104 TYR A O 1
ATOM 828 N N . LYS A 1 105 ? -11.042 5.360 -0.319 1.00 96.25 105 LYS A N 1
ATOM 829 C CA . LYS A 1 105 ? -9.818 4.786 0.275 1.00 96.25 105 LYS A CA 1
ATOM 830 C C . LYS A 1 105 ? -9.283 5.657 1.411 1.00 96.25 105 LYS A C 1
ATOM 832 O O . LYS A 1 105 ? -9.461 6.878 1.403 1.00 96.25 105 LYS A O 1
ATOM 837 N N . LYS A 1 106 ? -8.578 5.036 2.355 1.00 96.94 106 LYS A N 1
ATOM 838 C CA . LYS A 1 106 ? -7.928 5.690 3.499 1.00 96.94 106 LYS A CA 1
ATOM 839 C C . LYS A 1 106 ? -6.476 5.240 3.622 1.00 96.94 106 LYS A C 1
ATOM 841 O O . LYS A 1 106 ? -6.137 4.147 3.173 1.00 96.94 106 LYS A O 1
ATOM 846 N N . ILE A 1 107 ? -5.636 6.074 4.225 1.00 97.44 107 ILE A N 1
ATOM 847 C CA . ILE A 1 107 ? -4.258 5.707 4.552 1.00 97.44 107 ILE A CA 1
ATOM 848 C C . ILE A 1 107 ? -4.302 4.648 5.653 1.00 97.44 107 ILE A C 1
ATOM 850 O O . ILE A 1 107 ? -5.012 4.809 6.649 1.00 97.44 107 ILE A O 1
ATOM 854 N N . VAL A 1 108 ? -3.547 3.573 5.469 1.00 96.88 108 VAL A N 1
ATOM 855 C CA . VAL A 1 108 ? -3.364 2.509 6.451 1.00 96.88 108 VAL A CA 1
ATOM 856 C C . VAL A 1 108 ? -1.884 2.225 6.643 1.00 96.88 108 VAL A C 1
ATOM 858 O O . VAL A 1 108 ? -1.097 2.321 5.702 1.00 96.88 108 VAL A O 1
ATOM 861 N N . ASN A 1 109 ? -1.528 1.828 7.861 1.00 96.00 109 ASN A N 1
ATOM 862 C CA . ASN A 1 109 ? -0.250 1.202 8.153 1.00 96.00 109 ASN A CA 1
ATOM 8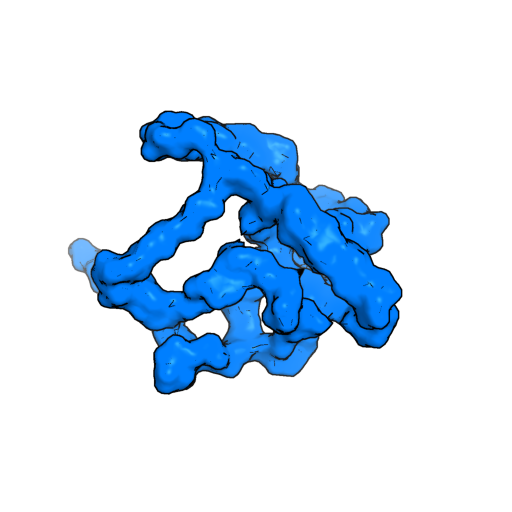63 C C . ASN A 1 109 ? -0.375 -0.303 7.889 1.00 96.00 109 ASN A C 1
ATOM 865 O O . ASN A 1 109 ? -1.175 -0.990 8.532 1.00 96.00 109 ASN A O 1
ATOM 869 N N . MET A 1 110 ? 0.382 -0.815 6.922 1.00 95.88 110 MET A N 1
ATOM 870 C CA . MET A 1 110 ? 0.317 -2.215 6.504 1.00 95.88 110 MET A CA 1
ATOM 871 C C . MET A 1 110 ? 0.769 -3.169 7.623 1.00 95.88 110 MET A C 1
ATOM 873 O O . MET A 1 110 ? 0.172 -4.233 7.779 1.00 95.88 110 MET A O 1
ATOM 877 N N . VAL A 1 111 ? 1.764 -2.789 8.435 1.00 93.88 111 VAL A N 1
ATOM 878 C CA . VAL A 1 111 ? 2.207 -3.589 9.593 1.00 93.88 111 VAL A CA 1
ATOM 879 C C . VAL A 1 111 ? 1.077 -3.690 10.612 1.00 93.88 111 VAL A C 1
ATOM 881 O O . VAL A 1 111 ? 0.657 -4.793 10.954 1.00 93.88 111 VAL A O 1
ATOM 884 N N . GLU A 1 112 ? 0.508 -2.562 11.034 1.00 93.06 112 GLU A N 1
ATOM 885 C CA . GLU A 1 112 ? -0.556 -2.567 12.048 1.00 93.06 112 GLU A CA 1
ATOM 886 C C . GLU A 1 112 ? -1.814 -3.295 11.572 1.00 93.06 112 GLU A C 1
ATOM 888 O O . GLU A 1 112 ? -2.437 -4.052 12.317 1.00 93.06 112 GLU A O 1
ATOM 893 N N . THR A 1 113 ? -2.158 -3.116 10.295 1.00 95.62 113 THR A N 1
ATOM 894 C CA . THR A 1 113 ? -3.385 -3.663 9.704 1.00 95.62 113 THR A CA 1
ATOM 895 C C . THR A 1 113 ? -3.351 -5.184 9.549 1.00 95.62 113 THR A C 1
ATOM 897 O O . THR A 1 113 ? -4.402 -5.826 9.679 1.00 95.62 113 THR A O 1
ATOM 900 N N . PHE A 1 114 ? -2.186 -5.757 9.224 1.00 95.94 114 PHE A N 1
ATOM 901 C CA . PHE A 1 114 ? -2.066 -7.171 8.849 1.00 95.94 114 PHE A CA 1
ATOM 902 C C . PHE A 1 114 ? -1.260 -8.019 9.838 1.00 95.94 114 PHE A C 1
ATOM 904 O O . PHE A 1 114 ? -1.517 -9.216 9.926 1.00 95.94 114 PHE A O 1
ATOM 911 N N . MET A 1 115 ? -0.359 -7.426 10.625 1.00 91.56 115 MET A N 1
ATOM 912 C CA . MET A 1 115 ? 0.412 -8.138 11.656 1.00 91.56 115 MET A CA 1
ATOM 913 C C . MET A 1 115 ? -0.230 -8.058 13.048 1.00 91.56 115 MET A C 1
ATOM 915 O O . MET A 1 115 ? 0.266 -8.699 13.971 1.00 91.56 115 MET A O 1
ATOM 919 N N . ASN A 1 116 ? -1.323 -7.294 13.212 1.00 84.19 116 ASN A N 1
ATOM 920 C CA . ASN A 1 116 ? -1.980 -7.027 14.502 1.00 84.19 116 ASN A CA 1
ATOM 921 C C . ASN A 1 116 ? -0.994 -6.545 15.581 1.00 84.19 116 ASN A C 1
ATOM 923 O O . ASN A 1 116 ? -1.038 -6.980 16.731 1.00 84.19 116 ASN A O 1
ATOM 927 N N . LYS A 1 117 ? -0.080 -5.661 15.189 1.00 85.62 117 LYS A N 1
ATOM 928 C CA . LYS A 1 117 ? 0.984 -5.132 16.039 1.00 85.62 117 LYS A CA 1
ATOM 929 C C . LYS A 1 117 ? 0.959 -3.615 16.003 1.00 85.62 117 LYS A C 1
ATOM 931 O O . LYS A 1 117 ? 0.740 -3.053 14.945 1.00 85.62 117 LYS A O 1
ATOM 936 N N . GLU A 1 118 ? 1.232 -2.963 17.124 1.00 84.19 118 GLU A N 1
ATOM 937 C CA . GLU A 1 118 ? 1.403 -1.511 17.165 1.00 84.19 118 GLU A CA 1
ATOM 938 C C . GLU A 1 118 ? 2.800 -1.104 16.679 1.00 84.19 118 GLU A C 1
ATOM 940 O O . GLU A 1 118 ? 3.806 -1.712 17.060 1.00 84.19 118 GLU A O 1
ATOM 945 N N . CYS A 1 119 ? 2.864 -0.064 15.848 1.00 83.88 119 CYS A N 1
ATOM 946 C CA . CYS A 1 119 ? 4.110 0.522 15.386 1.00 83.88 119 CYS A CA 1
ATOM 947 C C . CYS A 1 119 ? 4.274 1.904 16.029 1.00 83.88 119 CYS A C 1
ATOM 949 O O . CYS A 1 119 ? 3.983 2.922 15.411 1.00 83.88 119 CYS A O 1
ATOM 951 N N . SER A 1 120 ? 4.772 1.948 17.266 1.00 81.19 120 SER A N 1
ATOM 952 C CA . SER A 1 120 ? 4.846 3.173 18.084 1.00 81.19 120 SER A CA 1
ATOM 953 C C . SER A 1 120 ? 5.599 4.344 17.440 1.00 81.19 120 SER A C 1
ATOM 955 O O . SER A 1 120 ? 5.329 5.496 17.761 1.00 81.19 120 SER A O 1
ATOM 957 N N . ASN A 1 121 ? 6.534 4.064 16.529 1.00 85.12 121 ASN A N 1
ATOM 958 C CA . ASN A 1 121 ? 7.294 5.092 15.814 1.00 85.12 121 ASN A CA 1
ATOM 959 C C . ASN A 1 121 ? 6.665 5.503 14.474 1.00 85.12 121 ASN A C 1
ATOM 961 O O . ASN A 1 121 ? 7.221 6.365 13.792 1.00 85.12 121 ASN A O 1
ATOM 965 N N . ALA A 1 122 ? 5.563 4.870 14.057 1.00 88.88 122 ALA A N 1
ATOM 966 C CA . ALA A 1 122 ? 4.881 5.236 12.823 1.00 88.88 122 ALA A CA 1
ATOM 967 C C . ALA A 1 122 ? 4.256 6.634 12.934 1.00 88.88 122 ALA A C 1
ATOM 969 O O . ALA A 1 122 ? 3.862 7.059 14.021 1.00 88.88 122 ALA A O 1
ATOM 970 N N . PRO A 1 123 ? 4.110 7.342 11.803 1.00 91.62 123 PRO A N 1
ATOM 971 C CA . PRO A 1 123 ? 3.280 8.537 11.749 1.00 91.62 123 PRO A CA 1
ATOM 972 C C . PRO A 1 123 ? 1.855 8.272 12.252 1.00 91.62 123 PRO A C 1
ATOM 974 O O . PRO A 1 123 ? 1.296 7.203 11.997 1.00 91.62 123 PRO A O 1
ATOM 977 N N . ASP A 1 124 ? 1.237 9.269 12.893 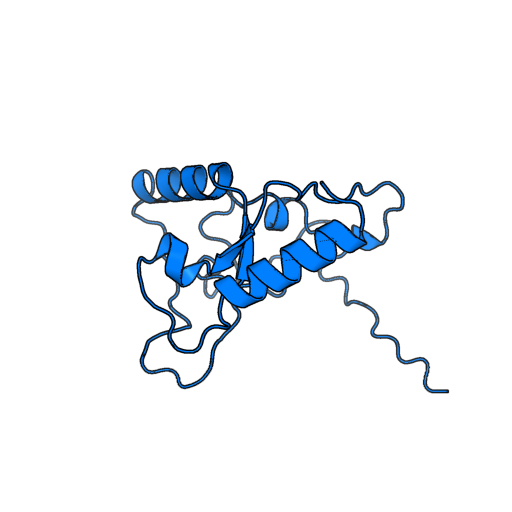1.00 93.44 124 ASP A N 1
ATOM 978 C CA . ASP A 1 124 ? -0.153 9.169 13.342 1.00 93.44 124 ASP A CA 1
ATOM 979 C C . ASP A 1 124 ? -1.095 9.017 12.134 1.00 93.44 124 ASP A C 1
ATOM 981 O O . ASP A 1 124 ? -1.366 9.951 11.374 1.00 93.44 124 ASP A O 1
ATOM 985 N N . ILE A 1 125 ? -1.630 7.808 11.968 1.00 94.50 125 ILE A N 1
ATOM 986 C CA . ILE A 1 125 ? -2.525 7.454 10.866 1.00 94.50 125 ILE A CA 1
ATOM 987 C C . ILE A 1 125 ? -3.841 8.236 10.922 1.00 94.50 125 ILE A C 1
ATOM 989 O O . ILE A 1 125 ? -4.434 8.504 9.872 1.00 94.50 125 ILE A O 1
ATOM 993 N N . LYS A 1 126 ? -4.325 8.621 12.109 1.00 94.56 126 LYS A N 1
ATOM 994 C CA . LYS A 1 126 ? -5.543 9.434 12.241 1.00 94.56 126 LYS A CA 1
ATOM 995 C C . LYS A 1 126 ? -5.288 10.844 11.729 1.00 94.56 126 LYS A C 1
ATOM 997 O O . LYS A 1 126 ? -6.097 11.354 10.952 1.00 94.56 126 LYS A O 1
ATOM 1002 N N . GLU A 1 127 ? -4.163 11.440 12.113 1.00 96.00 127 GLU A N 1
ATOM 1003 C CA . GLU A 1 127 ? -3.756 12.760 11.627 1.00 96.00 127 GLU A CA 1
ATOM 1004 C C . GLU A 1 127 ? -3.517 12.746 10.112 1.00 96.00 127 GLU A C 1
ATOM 1006 O O . GLU A 1 127 ? -4.100 13.558 9.390 1.00 96.00 127 GLU A O 1
ATOM 1011 N N . LEU A 1 128 ? -2.773 11.760 9.601 1.00 95.50 128 LEU A N 1
ATOM 1012 C CA . LEU A 1 128 ? -2.545 11.604 8.162 1.00 95.50 128 LEU A CA 1
ATOM 1013 C C . LEU A 1 128 ? -3.850 11.452 7.381 1.00 95.50 128 LEU A C 1
ATOM 1015 O O . LEU A 1 128 ? -4.014 12.060 6.323 1.00 95.50 128 LEU A O 1
ATOM 1019 N N . ASN A 1 129 ? -4.805 10.670 7.891 1.00 96.38 129 ASN A N 1
ATOM 1020 C CA . ASN A 1 129 ? -6.110 10.554 7.252 1.00 96.38 129 ASN A CA 1
ATOM 1021 C C . ASN A 1 129 ? -6.890 11.867 7.295 1.00 96.38 129 ASN A C 1
ATOM 1023 O O . ASN A 1 129 ? -7.524 12.202 6.299 1.00 96.38 129 ASN A O 1
ATOM 1027 N N . LYS A 1 130 ? -6.829 12.636 8.386 1.00 96.75 130 LYS A N 1
ATOM 1028 C CA . LYS A 1 130 ? -7.453 13.964 8.448 1.00 96.75 130 LYS A CA 1
ATOM 1029 C C . LYS A 1 130 ? -6.890 14.883 7.358 1.00 96.75 130 LYS A C 1
ATOM 1031 O O . LYS A 1 130 ? -7.664 15.396 6.551 1.00 96.75 130 LYS A O 1
ATOM 1036 N N . MET A 1 131 ? -5.562 14.989 7.266 1.00 95.81 131 MET A N 1
ATOM 1037 C CA . MET A 1 131 ? -4.880 15.770 6.224 1.00 95.81 131 MET A CA 1
ATOM 1038 C C . MET A 1 131 ? -5.248 15.283 4.818 1.00 95.81 131 MET A C 1
ATOM 1040 O O . MET A 1 131 ? -5.479 16.070 3.902 1.00 95.81 131 MET A O 1
ATOM 1044 N N . TYR A 1 132 ? -5.318 13.966 4.626 1.00 94.31 132 TYR A N 1
ATOM 1045 C CA . TYR A 1 132 ? -5.669 13.376 3.342 1.00 94.31 132 TYR A CA 1
ATOM 1046 C C . TYR A 1 132 ? -7.106 13.709 2.922 1.00 94.31 132 TYR A C 1
ATOM 1048 O O . TYR A 1 132 ? -7.342 14.036 1.761 1.00 94.31 132 TYR A O 1
ATOM 1056 N N . GLN A 1 133 ? -8.062 13.683 3.853 1.00 93.88 133 GLN A N 1
ATOM 1057 C CA . GLN A 1 133 ? -9.453 14.060 3.584 1.00 93.88 133 GLN A CA 1
ATOM 1058 C C . GLN A 1 133 ? -9.605 15.558 3.298 1.00 93.88 133 GLN A C 1
ATOM 1060 O O . GLN A 1 133 ? -10.394 15.944 2.437 1.00 93.88 133 GLN 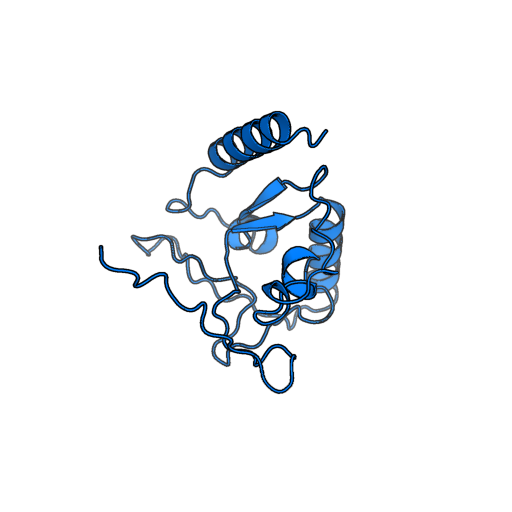A O 1
ATOM 1065 N N . GLU A 1 134 ? -8.832 16.410 3.972 1.00 94.81 134 GLU A N 1
ATOM 1066 C CA . GLU A 1 134 ? -8.774 17.844 3.668 1.00 94.81 134 GLU A CA 1
ATOM 1067 C C . GLU A 1 134 ? -8.281 18.081 2.235 1.00 94.81 134 GLU A C 1
ATOM 1069 O O . GLU A 1 134 ? -8.977 18.732 1.455 1.00 94.81 134 GLU A O 1
ATOM 1074 N N . LYS A 1 135 ? -7.178 17.436 1.834 1.00 93.25 135 LYS A N 1
ATOM 1075 C CA . LYS A 1 135 ? -6.663 17.514 0.457 1.00 93.25 135 LYS A CA 1
ATOM 1076 C C . LYS A 1 135 ? -7.639 16.978 -0.590 1.00 93.25 135 LYS A C 1
ATOM 1078 O O . LYS A 1 135 ? -7.729 17.534 -1.682 1.00 93.25 135 LYS A O 1
ATOM 1083 N N . LYS A 1 136 ? -8.391 15.912 -0.286 1.00 91.12 136 LYS A N 1
ATOM 1084 C CA . LYS A 1 136 ? -9.458 15.424 -1.180 1.00 91.12 136 LYS A CA 1
ATOM 1085 C C . LYS A 1 136 ? -10.521 16.493 -1.408 1.00 91.12 136 LYS A C 1
ATOM 1087 O O . LYS A 1 136 ? -10.901 16.730 -2.552 1.00 91.12 136 LYS A O 1
ATOM 1092 N N . ARG A 1 137 ? -10.953 17.164 -0.335 1.00 91.56 137 ARG A N 1
ATOM 1093 C CA . ARG A 1 137 ? -11.945 18.242 -0.401 1.00 91.56 137 ARG A CA 1
ATOM 1094 C C . ARG A 1 137 ? -11.449 19.410 -1.249 1.00 91.56 137 ARG A C 1
ATOM 1096 O O . ARG A 1 137 ? -12.194 19.888 -2.097 1.00 91.56 137 ARG A O 1
ATOM 1103 N N . GLU A 1 138 ? -10.200 19.830 -1.056 1.00 93.12 138 GLU A N 1
ATOM 1104 C CA . GLU A 1 138 ? -9.556 20.879 -1.863 1.00 93.12 138 GLU A CA 1
ATOM 1105 C C . GLU A 1 138 ? -9.491 20.506 -3.350 1.00 93.12 138 GLU A C 1
ATOM 1107 O O . GLU A 1 138 ? -9.718 21.348 -4.215 1.00 93.12 138 GLU A O 1
ATOM 1112 N N . ALA A 1 139 ? -9.249 19.229 -3.652 1.00 89.12 139 ALA A N 1
ATOM 1113 C CA . ALA A 1 139 ? -9.219 18.699 -5.013 1.00 89.12 139 ALA A CA 1
ATOM 1114 C C . ALA A 1 139 ? -10.614 18.420 -5.616 1.00 89.12 139 ALA A C 1
ATOM 1116 O O . ALA A 1 139 ? -10.702 17.922 -6.738 1.00 89.12 139 ALA A O 1
ATOM 1117 N N . GLY A 1 140 ? -11.709 18.693 -4.894 1.00 88.50 140 GLY A N 1
ATOM 1118 C CA . GLY A 1 140 ? -13.077 18.418 -5.354 1.00 88.50 140 GLY A CA 1
ATOM 1119 C C . GLY A 1 140 ? -13.443 16.928 -5.413 1.00 88.50 140 GLY A C 1
ATOM 1120 O O . GLY A 1 140 ? -14.427 16.557 -6.054 1.00 88.50 140 GLY A O 1
ATOM 1121 N N . ILE A 1 141 ? -12.664 16.071 -4.752 1.00 84.62 141 ILE A N 1
ATOM 1122 C CA . ILE A 1 141 ? -12.916 14.633 -4.639 1.00 84.62 141 ILE A CA 1
ATOM 1123 C C . ILE A 1 141 ? -13.896 14.438 -3.481 1.00 84.62 141 ILE A C 1
ATOM 1125 O O . ILE A 1 141 ? -13.574 14.755 -2.335 1.00 84.62 141 ILE A O 1
ATOM 1129 N N . LYS A 1 142 ? -15.103 13.973 -3.810 1.00 65.50 142 LYS A N 1
ATOM 1130 C CA . LYS A 1 142 ? -16.185 13.724 -2.850 1.00 65.50 142 LYS A CA 1
ATOM 1131 C C . LYS A 1 142 ? -15.949 12.458 -2.035 1.00 65.50 142 LYS A C 1
ATOM 1133 O O . LYS A 1 142 ? -15.396 11.488 -2.602 1.00 65.50 142 LYS A O 1
#

Radius of gyration: 16.45 Å; chains: 1; bounding box: 36×48×41 Å

Sequence (142 aa):
MNKQMADSVDHTKDGNCSGCGQCCSCLLILSEGEIAKIKKYLKEHPEVKMNDRNSALQNKFVDVCPFLNDENECEIYSVRPQICSRFICSRFKDPNYKPLDHSYKKIVNMVETFMNKECSNAPDIKELNKMYQEKKREAGIK

Foldseek 3Di:
DDPCPDPLPQCDDVQHHPLPQPVAFQKDWAAPVLLVQVLVVCVVCVVQFFACPQDPPDPADDGGHRQQDPSSDGSPLVSDGPVVVLDGSCCVVPPPRDDDQRLRIAIDRNCCSRVVDDRVNDPDRVVVRVVVVVVCVVVVRD

pLDDT: mean 88.51, std 12.58, range [34.28, 98.5]